Protein AF-A0A966ATW0-F1 (afdb_monomer_lite)

Sequence (135 aa):
MYRVRRWSVRHARLFERLYEIFEGTLVRLDPLLSGIGYARLEKPAAMVERVVKGFFFDCHMCGQCVLGSTGMSCPMNCPKAMRNGPCGGVRPDGNCEVLPDMRCVWVEAWEGSRRMHAGTPFNARDPLYKAVESG

Structure (mmCIF, N/CA/C/O backbone):
data_AF-A0A966ATW0-F1
#
_entry.id   AF-A0A966ATW0-F1
#
loop_
_atom_site.group_PDB
_atom_site.id
_atom_site.type_symbol
_atom_site.label_atom_id
_atom_site.label_alt_id
_atom_site.label_comp_id
_atom_site.label_asym_id
_atom_site.label_entity_id
_atom_site.label_seq_id
_atom_site.pdbx_PDB_ins_code
_atom_site.Cartn_x
_atom_site.Cartn_y
_atom_site.Cartn_z
_atom_site.occupancy
_atom_site.B_iso_or_equiv
_atom_site.auth_seq_id
_atom_site.auth_comp_id
_atom_site.auth_asym_id
_atom_site.auth_atom_id
_atom_site.pdbx_PDB_model_num
ATOM 1 N N . MET A 1 1 ? -1.142 -15.236 -4.353 1.00 77.75 1 MET A N 1
ATOM 2 C CA . MET A 1 1 ? -1.331 -13.923 -3.688 1.00 77.75 1 MET A CA 1
ATOM 3 C C . MET A 1 1 ? -0.965 -12.739 -4.589 1.00 77.75 1 MET A C 1
ATOM 5 O O . MET A 1 1 ? -1.727 -11.783 -4.633 1.00 77.75 1 MET A O 1
ATOM 9 N N . TYR A 1 2 ? 0.086 -12.831 -5.418 1.00 86.88 2 TYR A N 1
ATOM 10 C CA . TYR A 1 2 ? 0.524 -11.761 -6.337 1.00 86.88 2 TYR A CA 1
ATOM 11 C C . TYR A 1 2 ? -0.585 -11.060 -7.160 1.00 86.88 2 TYR A C 1
ATOM 13 O O . TYR A 1 2 ? -0.636 -9.832 -7.224 1.00 86.88 2 TYR A O 1
ATOM 21 N N . ARG A 1 3 ? -1.527 -11.815 -7.748 1.00 92.00 3 ARG A N 1
ATOM 22 C CA . ARG A 1 3 ? -2.651 -11.242 -8.519 1.00 92.00 3 ARG A CA 1
ATOM 23 C C . ARG A 1 3 ? -3.577 -10.355 -7.678 1.00 92.00 3 ARG A C 1
ATOM 25 O O . ARG A 1 3 ? -4.066 -9.352 -8.193 1.00 92.00 3 ARG A O 1
ATOM 32 N N . VAL A 1 4 ? -3.806 -10.723 -6.416 1.00 93.44 4 VAL A N 1
ATOM 33 C CA . VAL A 1 4 ? -4.675 -9.978 -5.493 1.00 93.44 4 VAL A CA 1
ATOM 34 C C . VAL A 1 4 ? -3.992 -8.678 -5.088 1.00 93.44 4 VAL A C 1
ATOM 36 O O . VAL A 1 4 ? -4.583 -7.622 -5.265 1.00 93.44 4 VAL A O 1
ATOM 39 N N . ARG A 1 5 ? -2.708 -8.723 -4.710 1.00 93.38 5 ARG A N 1
ATOM 40 C CA . ARG A 1 5 ? -1.902 -7.516 -4.458 1.00 93.38 5 ARG A CA 1
ATOM 41 C C . ARG A 1 5 ? -1.951 -6.532 -5.634 1.00 93.38 5 ARG A C 1
ATOM 43 O O . ARG A 1 5 ? -2.254 -5.357 -5.451 1.00 93.38 5 ARG A O 1
ATOM 50 N N . ARG A 1 6 ? -1.734 -7.021 -6.860 1.00 93.44 6 ARG A N 1
ATOM 51 C CA . ARG A 1 6 ? -1.839 -6.210 -8.089 1.00 93.44 6 ARG A CA 1
ATOM 52 C C . ARG A 1 6 ? -3.236 -5.638 -8.316 1.00 93.44 6 ARG A C 1
ATOM 54 O O . ARG A 1 6 ? -3.389 -4.584 -8.932 1.00 93.44 6 ARG A O 1
ATOM 61 N N . TRP A 1 7 ? -4.280 -6.359 -7.921 1.00 95.50 7 TRP A N 1
ATOM 62 C CA . TRP A 1 7 ? -5.646 -5.847 -7.974 1.00 95.50 7 TRP A CA 1
ATOM 63 C C . TRP A 1 7 ? -5.837 -4.723 -6.953 1.00 95.50 7 TRP A C 1
ATOM 65 O O . TRP A 1 7 ? -6.357 -3.675 -7.327 1.00 95.50 7 TRP A O 1
ATOM 75 N N . SER A 1 8 ? -5.318 -4.888 -5.736 1.00 95.12 8 SER A N 1
ATOM 76 C CA . SER A 1 8 ? -5.392 -3.894 -4.666 1.00 95.12 8 SER A CA 1
ATOM 77 C C . SER A 1 8 ? -4.745 -2.563 -5.043 1.00 95.12 8 SER A C 1
ATOM 79 O O . SER A 1 8 ? -5.375 -1.520 -4.903 1.00 95.12 8 SER A O 1
ATOM 81 N N . VAL A 1 9 ? -3.545 -2.595 -5.632 1.00 94.31 9 VAL A N 1
ATOM 82 C CA . VAL A 1 9 ? -2.847 -1.395 -6.136 1.00 94.31 9 VAL A CA 1
ATOM 83 C C . VAL A 1 9 ? -3.645 -0.700 -7.246 1.00 94.31 9 VAL A C 1
ATOM 85 O O . VAL A 1 9 ? -3.822 0.518 -7.241 1.00 94.31 9 VAL A O 1
ATOM 88 N N . ARG A 1 10 ? -4.204 -1.463 -8.195 1.00 94.62 10 ARG A N 1
ATOM 89 C CA . ARG A 1 10 ? -5.033 -0.896 -9.277 1.00 94.62 10 ARG A CA 1
ATOM 90 C C . ARG A 1 10 ? -6.315 -0.236 -8.764 1.00 94.62 10 ARG A C 1
ATOM 92 O O . ARG A 1 10 ? -6.802 0.691 -9.407 1.00 94.62 10 ARG A O 1
ATOM 99 N N . HIS A 1 11 ? -6.814 -0.684 -7.613 1.00 95.25 11 HIS A N 1
ATOM 100 C CA . HIS A 1 11 ? -7.998 -0.160 -6.936 1.00 95.25 11 HIS A CA 1
ATOM 101 C C . HIS A 1 11 ? -7.637 0.670 -5.693 1.00 95.25 11 HIS A C 1
ATOM 103 O O . HIS A 1 11 ? -8.468 0.807 -4.800 1.00 95.25 11 HIS A O 1
ATOM 109 N N . ALA A 1 12 ? -6.434 1.258 -5.627 1.00 92.62 12 ALA A N 1
ATOM 110 C CA . ALA A 1 12 ? -5.968 1.995 -4.448 1.00 92.62 12 ALA A CA 1
ATOM 111 C C . ALA A 1 12 ? -6.961 3.070 -3.967 1.00 92.62 12 ALA A C 1
ATOM 113 O O . ALA A 1 12 ? -7.199 3.190 -2.771 1.00 92.62 12 ALA A O 1
ATOM 114 N N . ARG A 1 13 ? -7.638 3.760 -4.893 1.00 91.00 13 ARG A N 1
ATOM 115 C CA . ARG A 1 13 ? -8.685 4.750 -4.586 1.00 91.00 13 ARG A CA 1
ATOM 116 C C . ARG A 1 13 ? -9.913 4.172 -3.877 1.00 91.00 13 ARG A C 1
ATOM 118 O O . ARG A 1 13 ? -10.546 4.853 -3.080 1.00 91.00 13 ARG A O 1
ATOM 125 N N . LEU A 1 14 ? -10.295 2.936 -4.201 1.00 93.44 14 LEU A N 1
ATOM 126 C CA . LEU A 1 14 ? -11.387 2.251 -3.508 1.00 93.44 14 LEU A CA 1
ATOM 127 C C . LEU A 1 14 ? -10.973 1.968 -2.065 1.00 93.44 14 LEU A C 1
ATOM 129 O O . LEU A 1 14 ? -11.722 2.273 -1.146 1.00 93.44 14 LEU A O 1
ATOM 133 N N . PHE A 1 15 ? -9.773 1.420 -1.879 1.00 93.06 15 PHE A N 1
ATOM 134 C CA . PHE A 1 15 ? -9.247 1.104 -0.554 1.00 93.06 15 PHE A CA 1
ATOM 135 C C . PHE A 1 15 ? -9.035 2.343 0.313 1.00 93.06 15 PHE A C 1
ATOM 137 O O . PHE A 1 15 ? -9.353 2.300 1.494 1.00 93.06 15 PHE A O 1
ATOM 144 N N . GLU A 1 16 ? -8.565 3.441 -0.275 1.00 90.38 16 GLU A N 1
ATOM 145 C CA . GLU A 1 16 ? -8.473 4.744 0.384 1.00 90.38 16 GLU A CA 1
ATOM 146 C C . GLU A 1 16 ? -9.835 5.191 0.918 1.00 90.38 16 GLU A C 1
ATOM 148 O O . GLU A 1 16 ? -9.989 5.384 2.117 1.00 90.38 16 GLU A O 1
ATOM 153 N N . ARG A 1 17 ? -10.858 5.243 0.056 1.00 91.38 17 ARG A N 1
ATOM 154 C CA . ARG A 1 17 ? -12.213 5.642 0.462 1.00 91.38 17 ARG A CA 1
ATOM 155 C C . ARG A 1 17 ? -12.797 4.728 1.531 1.00 91.38 17 ARG A C 1
ATOM 157 O O . ARG A 1 17 ? -13.438 5.200 2.461 1.00 91.38 17 ARG A O 1
ATOM 164 N N . LEU A 1 18 ? -12.610 3.414 1.395 1.00 92.81 18 LEU A N 1
ATOM 165 C CA . LEU A 1 18 ? -13.078 2.454 2.394 1.00 92.81 18 LEU A CA 1
ATOM 166 C C . LEU A 1 18 ? -12.394 2.682 3.745 1.00 92.81 18 LEU A C 1
ATOM 168 O O . LEU A 1 18 ? -13.060 2.607 4.774 1.00 92.81 18 LEU A O 1
ATOM 172 N N . TYR A 1 19 ? -11.094 2.982 3.737 1.00 89.44 19 TYR A N 1
ATOM 173 C CA . TYR A 1 19 ? -10.340 3.304 4.941 1.00 89.44 19 TYR A CA 1
ATOM 174 C C . TYR A 1 19 ? -10.819 4.616 5.577 1.00 89.44 19 TYR A C 1
ATOM 176 O O . TYR A 1 19 ? -11.106 4.623 6.768 1.00 89.44 19 TYR A O 1
ATOM 184 N N . GLU A 1 20 ? -10.999 5.684 4.795 1.00 88.06 20 GLU A N 1
ATOM 185 C CA . GLU A 1 20 ? -11.510 6.978 5.279 1.00 88.06 20 GLU A CA 1
ATOM 186 C C . GLU A 1 20 ? -12.914 6.852 5.893 1.00 88.06 20 GLU A C 1
ATOM 188 O O . GLU A 1 20 ? -13.183 7.385 6.970 1.00 88.06 20 GLU A O 1
ATOM 193 N N . ILE A 1 21 ? -13.814 6.105 5.239 1.00 91.50 21 ILE A N 1
ATOM 194 C CA . ILE A 1 21 ? -15.161 5.826 5.763 1.00 91.50 21 ILE A CA 1
ATOM 195 C C . ILE A 1 21 ? -15.071 5.039 7.072 1.00 91.50 21 ILE A 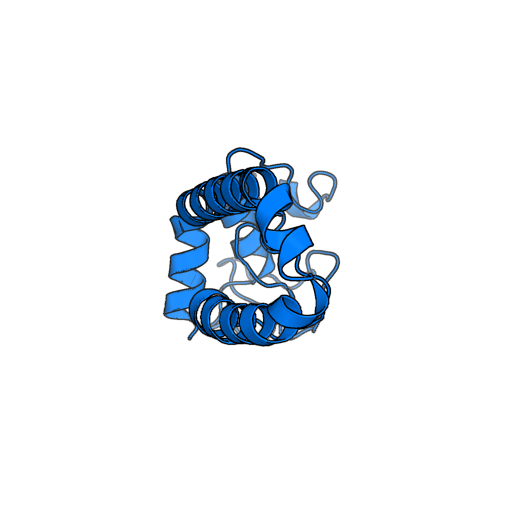C 1
ATOM 197 O O . ILE A 1 21 ? -15.785 5.345 8.030 1.00 91.50 21 ILE A O 1
ATOM 201 N N . PHE A 1 22 ? -14.212 4.021 7.121 1.00 90.31 22 PHE A N 1
ATOM 202 C CA . PHE A 1 22 ? -14.024 3.192 8.306 1.00 90.31 22 PHE A CA 1
ATOM 203 C C . PHE A 1 22 ? -13.465 3.999 9.482 1.00 90.31 22 PHE A C 1
ATOM 205 O O . PHE A 1 22 ? -14.037 3.952 10.568 1.00 90.31 22 PHE A O 1
ATOM 212 N N . GLU A 1 23 ? -12.411 4.783 9.264 1.00 86.62 23 GLU A N 1
ATOM 213 C CA . GLU A 1 23 ? -11.815 5.665 10.269 1.00 86.62 23 GLU A CA 1
ATOM 214 C C . GLU A 1 23 ? -12.829 6.695 10.778 1.00 86.62 23 GLU A C 1
ATOM 216 O O . GLU A 1 23 ? -13.035 6.808 11.986 1.00 86.62 23 GLU A O 1
ATOM 221 N N . GLY A 1 24 ? -13.551 7.371 9.878 1.00 86.56 24 GLY A N 1
ATOM 222 C CA . GLY A 1 24 ? -14.604 8.313 10.263 1.00 86.56 24 GLY A CA 1
ATOM 223 C C . GLY A 1 24 ? -15.728 7.654 11.071 1.00 86.56 24 GLY A C 1
ATOM 224 O O . GLY A 1 24 ? -16.242 8.237 12.027 1.00 86.56 24 GLY A O 1
ATOM 225 N N . THR A 1 25 ? -16.078 6.410 10.736 1.00 90.12 25 THR A N 1
ATOM 226 C CA . THR A 1 25 ? -17.059 5.622 11.495 1.00 90.12 25 THR A CA 1
ATOM 227 C C . THR A 1 25 ? -16.530 5.263 12.883 1.00 90.12 25 THR A C 1
ATOM 229 O O . THR A 1 25 ? -17.254 5.427 13.862 1.00 90.12 25 THR A O 1
ATOM 232 N N . LEU A 1 26 ? -15.273 4.819 12.994 1.00 87.06 26 LEU A N 1
ATOM 233 C CA . LEU A 1 26 ? -14.644 4.496 14.275 1.00 87.06 26 LEU A CA 1
ATOM 234 C C . LEU A 1 26 ? -14.557 5.715 15.193 1.00 87.06 26 LEU A C 1
ATOM 236 O O . LEU A 1 26 ? -14.963 5.619 16.346 1.00 87.06 26 LEU A O 1
ATOM 240 N N . VAL A 1 27 ? -14.106 6.863 14.680 1.00 87.31 27 VAL A N 1
ATOM 241 C CA . VAL A 1 27 ? -14.035 8.119 15.446 1.00 87.31 27 VAL A CA 1
ATOM 242 C C . VAL A 1 27 ? -15.422 8.548 15.926 1.00 87.31 27 VAL A C 1
ATOM 244 O O . VAL A 1 27 ? -15.578 9.020 17.047 1.00 87.31 27 VAL A O 1
ATOM 247 N N . ARG A 1 28 ? -16.468 8.339 15.119 1.00 91.25 28 ARG A N 1
ATOM 248 C CA . ARG A 1 28 ? -17.849 8.637 15.526 1.00 91.25 28 ARG A CA 1
ATOM 249 C C . ARG A 1 28 ? -18.386 7.668 16.586 1.00 91.25 28 ARG A C 1
ATOM 251 O O . ARG A 1 28 ? -19.227 8.061 17.391 1.00 91.25 28 ARG A O 1
ATOM 258 N N . LEU A 1 29 ? -17.928 6.417 16.580 1.00 88.69 29 LEU A N 1
ATOM 259 C CA . LEU A 1 29 ? -18.289 5.387 17.560 1.00 88.69 29 LEU A CA 1
ATOM 260 C C . LEU A 1 29 ? -17.380 5.379 18.802 1.00 88.69 29 LEU A C 1
ATOM 262 O O . LEU A 1 29 ? -17.682 4.658 19.751 1.00 88.69 29 LEU A O 1
ATOM 266 N N . ASP A 1 30 ? -16.328 6.199 18.836 1.00 86.06 30 ASP A N 1
ATOM 267 C CA . ASP A 1 30 ? -15.391 6.368 19.956 1.00 86.06 30 ASP A CA 1
ATOM 268 C C . ASP A 1 30 ? -16.049 6.426 21.355 1.00 86.06 30 ASP A C 1
ATOM 270 O O . ASP A 1 30 ? -15.627 5.659 22.228 1.00 86.06 30 ASP A O 1
ATOM 274 N N . PRO A 1 31 ? -17.130 7.200 21.608 1.00 85.75 31 PRO A N 1
ATOM 275 C CA . PRO A 1 31 ? -17.757 7.234 22.935 1.00 85.75 31 PRO A CA 1
ATOM 276 C C . PRO A 1 31 ? -18.380 5.892 23.356 1.00 85.75 31 PRO A C 1
ATOM 278 O O . PRO A 1 31 ? -18.487 5.601 24.544 1.00 85.75 31 PRO A O 1
ATOM 281 N N . LEU A 1 32 ? -18.775 5.048 22.400 1.00 86.12 32 LEU A N 1
ATOM 282 C CA . LEU A 1 32 ? -19.288 3.704 22.676 1.00 86.12 32 LEU A CA 1
ATOM 283 C C . LEU A 1 32 ? -18.147 2.689 22.818 1.00 86.12 32 LEU A C 1
ATOM 285 O O . LEU A 1 32 ? -18.183 1.828 23.699 1.00 86.12 32 LEU A O 1
ATOM 289 N N . LEU A 1 33 ? -17.118 2.797 21.973 1.00 83.00 33 LEU A N 1
ATOM 290 C CA . LEU A 1 33 ? -15.957 1.902 21.985 1.00 83.00 33 LEU A CA 1
ATOM 291 C C . LEU A 1 33 ? -15.113 2.083 23.254 1.00 83.00 33 LEU A C 1
ATOM 293 O O . LEU A 1 33 ? -14.689 1.094 23.856 1.00 83.00 33 LEU A O 1
ATOM 297 N N . SER A 1 34 ? -14.941 3.324 23.713 1.00 80.38 34 SER A N 1
ATOM 298 C CA . SER A 1 34 ? -14.271 3.638 24.979 1.00 80.38 34 SER A CA 1
ATOM 299 C C . SER A 1 34 ? -15.003 3.041 26.188 1.00 80.38 34 SER A C 1
ATOM 301 O O . SER A 1 34 ? -14.347 2.532 27.096 1.00 80.38 34 SER A O 1
ATOM 303 N N . GLY A 1 35 ? -16.342 2.985 26.163 1.00 81.31 35 GLY A N 1
ATOM 304 C CA . GLY A 1 35 ? -17.154 2.323 27.193 1.00 81.31 35 GLY A CA 1
ATOM 305 C C . GLY A 1 35 ? -16.988 0.796 27.248 1.00 81.31 35 GLY A C 1
ATOM 306 O O . GLY A 1 35 ? -17.064 0.198 28.321 1.00 81.31 35 GLY A O 1
ATOM 307 N N . ILE A 1 36 ? -16.708 0.149 26.111 1.00 80.75 36 ILE A N 1
ATOM 308 C CA . ILE A 1 36 ? -16.414 -1.297 26.023 1.00 80.75 36 ILE A CA 1
ATOM 309 C C . ILE A 1 36 ? -14.955 -1.595 26.426 1.00 80.75 36 ILE A C 1
ATOM 311 O O . ILE A 1 36 ? -14.653 -2.692 26.919 1.00 80.75 36 ILE A O 1
ATOM 315 N N . GLY A 1 37 ? -14.070 -0.604 26.274 1.00 82.25 37 GLY A N 1
ATOM 316 C CA . GLY A 1 37 ? -12.650 -0.638 26.609 1.00 82.25 37 GLY A CA 1
ATOM 317 C C . GLY A 1 37 ? -11.781 -1.103 25.438 1.00 82.25 37 GLY A C 1
ATOM 318 O O . GLY A 1 37 ? -11.867 -2.255 25.007 1.00 82.25 37 GLY A O 1
ATOM 319 N N . TYR A 1 38 ? -10.879 -0.231 24.973 1.00 78.06 38 TYR A N 1
ATOM 320 C CA . TYR A 1 38 ? -9.994 -0.483 23.825 1.00 78.06 38 TYR A CA 1
ATOM 321 C C . TYR A 1 38 ? -9.183 -1.781 23.940 1.00 78.06 38 TYR A C 1
ATOM 323 O O . TYR A 1 38 ? -9.113 -2.544 22.978 1.00 78.06 38 TYR A O 1
ATOM 331 N N . ALA A 1 39 ? -8.700 -2.115 25.139 1.00 79.75 39 ALA A N 1
ATOM 332 C CA . ALA A 1 39 ? -7.938 -3.340 25.399 1.00 79.75 39 ALA A CA 1
ATOM 333 C C . ALA A 1 39 ? -8.690 -4.641 25.040 1.00 79.75 39 ALA A C 1
ATOM 335 O O . ALA A 1 39 ? -8.071 -5.654 24.711 1.00 79.75 39 ALA A O 1
ATOM 336 N N . ARG A 1 40 ? -10.033 -4.647 25.082 1.00 84.12 40 ARG A N 1
ATOM 337 C CA . ARG A 1 40 ? -10.830 -5.819 24.674 1.00 84.12 40 ARG A CA 1
ATOM 338 C C . ARG A 1 40 ? -10.972 -5.930 23.157 1.00 84.12 40 ARG A C 1
ATOM 340 O O . ARG A 1 40 ? -11.139 -7.036 22.646 1.00 84.12 40 ARG A O 1
ATOM 347 N N . LEU A 1 41 ? -10.895 -4.807 22.446 1.00 84.75 41 LEU A N 1
ATOM 348 C CA . LEU A 1 41 ? -11.073 -4.730 20.996 1.00 84.75 41 LEU A CA 1
ATOM 349 C C . LEU A 1 41 ? -9.766 -4.936 20.219 1.00 84.75 41 LEU A C 1
ATOM 351 O O . LEU A 1 41 ? -9.813 -5.344 19.062 1.00 84.75 41 LEU A O 1
ATOM 355 N N . GLU A 1 42 ? -8.606 -4.749 20.852 1.00 86.25 42 GLU A N 1
ATOM 356 C CA . GLU A 1 42 ? -7.292 -4.923 20.216 1.00 86.25 42 GLU A CA 1
ATOM 357 C C . GLU A 1 42 ? -7.095 -6.313 19.597 1.00 86.25 42 GLU A C 1
ATOM 359 O O . GLU A 1 42 ? -6.721 -6.431 18.432 1.00 86.25 42 GLU A O 1
ATOM 364 N N . LYS A 1 43 ? -7.373 -7.388 20.347 1.00 88.25 43 LYS A N 1
ATOM 365 C CA . LYS A 1 43 ? -7.187 -8.772 19.872 1.00 88.25 43 LYS A CA 1
ATOM 366 C C . LYS A 1 43 ? -8.065 -9.125 18.662 1.00 88.25 43 LYS A C 1
ATOM 368 O O . LYS A 1 43 ? -7.516 -9.636 17.680 1.00 88.25 43 LYS A O 1
ATOM 373 N N . PRO A 1 44 ? -9.393 -8.890 18.681 1.00 90.06 44 PRO A N 1
ATOM 374 C CA . PRO A 1 44 ? -10.223 -9.160 17.512 1.00 90.06 44 PRO A CA 1
ATOM 375 C C . PRO A 1 44 ? -9.876 -8.238 16.338 1.00 90.06 44 PRO A C 1
ATOM 377 O O . PRO A 1 44 ? -9.793 -8.724 15.211 1.00 90.06 44 PRO A O 1
ATOM 380 N N . ALA A 1 45 ? -9.584 -6.955 16.579 1.00 88.44 45 ALA A N 1
ATOM 381 C CA . ALA A 1 45 ? -9.157 -6.036 15.525 1.00 88.44 45 ALA A CA 1
ATOM 382 C C . ALA A 1 45 ? -7.849 -6.495 14.862 1.00 88.44 45 A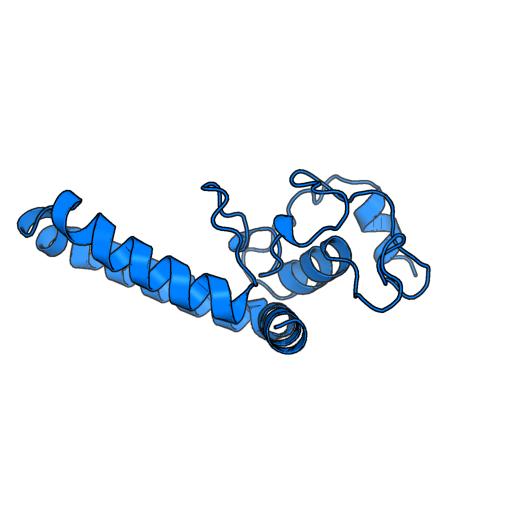LA A C 1
ATOM 384 O O . ALA A 1 45 ? -7.763 -6.533 13.637 1.00 88.44 45 ALA A O 1
ATOM 385 N N . ALA A 1 46 ? -6.862 -6.938 15.645 1.00 89.50 46 ALA A N 1
ATOM 386 C CA . ALA A 1 46 ? -5.605 -7.473 15.129 1.00 89.50 46 ALA A CA 1
ATOM 387 C C . ALA A 1 46 ? -5.799 -8.758 14.304 1.00 89.50 46 ALA A C 1
ATOM 389 O O . ALA A 1 46 ? -5.085 -8.982 13.325 1.00 89.50 46 ALA A O 1
ATOM 390 N N . MET A 1 47 ? -6.763 -9.609 14.674 1.00 92.75 47 MET A N 1
ATOM 391 C CA . MET A 1 47 ? -7.122 -10.790 13.881 1.00 92.75 47 MET A CA 1
ATOM 392 C C . MET A 1 47 ? -7.712 -10.380 12.530 1.00 92.75 47 MET A C 1
ATOM 394 O O . MET A 1 47 ? -7.227 -10.841 11.494 1.00 92.75 47 MET A O 1
ATOM 398 N N . VAL A 1 48 ? -8.698 -9.478 12.537 1.00 92.94 48 VAL A N 1
ATOM 399 C CA . VAL A 1 48 ? -9.318 -8.955 11.311 1.00 92.94 48 VAL A CA 1
ATOM 400 C C . VAL A 1 48 ? -8.262 -8.296 10.429 1.00 92.94 48 VAL A C 1
ATOM 402 O O . VAL A 1 48 ? -8.191 -8.593 9.238 1.00 92.94 48 VAL A O 1
ATOM 405 N N . GLU A 1 49 ? -7.388 -7.475 11.013 1.00 91.75 49 GLU A N 1
ATOM 406 C CA . GLU A 1 49 ? -6.279 -6.850 10.304 1.00 91.75 49 GLU A CA 1
ATOM 407 C C . GLU A 1 49 ? -5.391 -7.892 9.617 1.00 91.75 49 GLU A C 1
ATOM 409 O O . GLU A 1 49 ? -5.120 -7.767 8.423 1.00 91.75 49 GLU A O 1
ATOM 414 N N . ARG A 1 50 ? -4.960 -8.929 10.341 1.00 92.50 50 ARG A N 1
ATOM 415 C CA . ARG A 1 50 ? -4.091 -9.977 9.795 1.00 92.50 50 ARG A CA 1
ATOM 416 C C . ARG A 1 50 ? -4.738 -10.688 8.609 1.00 92.50 50 ARG A C 1
ATOM 418 O O . ARG A 1 50 ? -4.072 -10.906 7.600 1.00 92.50 50 ARG A O 1
ATOM 425 N N . VAL A 1 51 ? -6.020 -11.035 8.717 1.00 94.44 51 VAL A N 1
ATOM 426 C CA . VAL A 1 51 ? -6.751 -11.738 7.653 1.00 94.44 51 VAL A CA 1
ATOM 427 C C . VAL A 1 51 ? -6.934 -10.834 6.436 1.00 94.44 51 VAL A C 1
ATOM 429 O O . VAL A 1 51 ? -6.554 -11.205 5.325 1.00 94.44 51 VAL A O 1
ATOM 432 N N . VAL A 1 52 ? -7.467 -9.628 6.643 1.00 93.88 52 VAL A N 1
ATOM 433 C CA . VAL A 1 52 ? -7.785 -8.694 5.558 1.00 93.88 52 VAL A CA 1
ATOM 434 C C . VAL A 1 52 ? -6.506 -8.201 4.882 1.00 93.88 52 VAL A C 1
ATOM 436 O O . VAL A 1 52 ? -6.365 -8.327 3.664 1.00 93.88 52 VAL A O 1
ATOM 439 N N . LYS A 1 53 ? -5.536 -7.681 5.646 1.00 92.25 53 LYS A N 1
ATOM 440 C CA . LYS A 1 53 ? -4.295 -7.146 5.068 1.00 92.25 53 LYS A CA 1
ATOM 441 C C . LYS A 1 53 ? -3.409 -8.246 4.486 1.00 92.25 53 LYS A C 1
ATOM 443 O O . LYS A 1 53 ? -2.764 -8.012 3.464 1.00 92.25 53 LYS A O 1
ATOM 448 N N . GLY A 1 54 ? -3.386 -9.432 5.096 1.00 93.06 54 GLY A N 1
ATOM 449 C CA . GLY A 1 54 ? -2.674 -10.594 4.562 1.00 93.06 54 GLY A CA 1
ATOM 450 C C . GLY A 1 54 ? -3.209 -11.000 3.190 1.00 93.06 54 GLY A C 1
ATOM 451 O O . GLY A 1 54 ? -2.442 -11.138 2.242 1.00 93.06 54 GLY A O 1
ATOM 452 N N . PHE A 1 55 ? -4.532 -11.096 3.046 1.00 94.31 55 PHE A N 1
ATOM 453 C CA . PHE A 1 55 ? -5.151 -11.491 1.783 1.00 94.31 55 PHE A CA 1
ATOM 454 C C . PHE A 1 55 ? -4.974 -10.448 0.668 1.00 94.31 55 PHE A C 1
ATOM 456 O O . PHE A 1 55 ? -4.605 -10.802 -0.454 1.00 94.31 55 PHE A O 1
ATOM 463 N N . PHE A 1 56 ? -5.224 -9.166 0.960 1.00 94.19 56 PHE A N 1
ATOM 464 C CA . PHE A 1 56 ? -5.247 -8.125 -0.073 1.00 94.19 56 PHE A CA 1
ATOM 465 C C . PHE A 1 56 ? -3.876 -7.561 -0.441 1.00 94.19 56 PHE A C 1
ATOM 467 O O . PHE A 1 56 ? -3.663 -7.226 -1.608 1.00 94.19 56 PHE A O 1
ATOM 474 N N . PHE A 1 57 ? -2.958 -7.433 0.518 1.00 93.38 57 PHE A N 1
ATOM 475 C CA . PHE A 1 57 ? -1.695 -6.708 0.322 1.00 93.38 57 PHE A CA 1
ATOM 476 C C . PHE A 1 57 ? -0.455 -7.575 0.526 1.00 93.38 57 PHE A C 1
ATOM 478 O O . PHE A 1 57 ? 0.658 -7.064 0.380 1.00 93.38 57 PHE A O 1
ATOM 485 N N . ASP A 1 58 ? -0.638 -8.861 0.845 1.00 93.25 58 ASP A N 1
ATOM 486 C CA . ASP A 1 58 ? 0.453 -9.763 1.221 1.00 93.25 58 ASP A CA 1
ATOM 487 C C . ASP A 1 58 ? 1.245 -9.165 2.403 1.00 93.25 58 ASP A C 1
ATOM 489 O O . ASP A 1 58 ? 2.449 -8.923 2.345 1.00 93.25 58 ASP A O 1
ATOM 493 N N . CYS A 1 59 ? 0.506 -8.747 3.440 1.00 92.25 59 CYS A N 1
ATOM 494 C CA . CYS A 1 59 ? 1.056 -8.020 4.581 1.00 92.25 59 CYS A CA 1
ATOM 495 C C . CYS A 1 59 ? 1.844 -8.945 5.518 1.00 92.25 59 CYS A C 1
ATOM 497 O O . CYS A 1 59 ? 1.313 -9.931 6.022 1.00 92.25 59 CYS A O 1
ATOM 499 N N . HIS A 1 60 ? 3.071 -8.540 5.851 1.00 89.88 60 HIS A N 1
ATOM 500 C CA . HIS A 1 60 ? 3.975 -9.259 6.763 1.00 89.88 60 HIS A CA 1
ATOM 501 C C . HIS A 1 60 ? 3.862 -8.814 8.229 1.00 89.88 60 HIS A C 1
ATOM 503 O O . HIS A 1 60 ? 4.707 -9.159 9.047 1.00 89.88 60 HIS A O 1
ATOM 509 N N . MET A 1 61 ? 2.847 -8.011 8.571 1.00 90.94 61 MET A N 1
ATOM 510 C CA . MET A 1 61 ? 2.589 -7.531 9.939 1.00 90.94 61 MET A CA 1
ATOM 511 C C . MET A 1 61 ? 3.814 -6.885 10.617 1.00 90.94 61 MET A C 1
ATOM 513 O O . MET A 1 61 ? 4.064 -7.094 11.799 1.00 90.94 61 MET A O 1
ATOM 517 N N . CYS A 1 62 ? 4.565 -6.049 9.890 1.00 90.19 62 CYS A N 1
ATOM 518 C CA . CYS A 1 62 ? 5.796 -5.410 10.383 1.00 90.19 62 CYS A CA 1
ATOM 519 C C . CYS A 1 62 ? 5.587 -4.334 11.474 1.00 90.19 62 CYS A C 1
ATOM 521 O O . CYS A 1 62 ? 6.536 -3.652 11.851 1.00 90.19 62 CYS A O 1
ATOM 523 N N . GLY A 1 63 ? 4.350 -4.135 11.946 1.00 87.38 63 GLY A N 1
ATOM 524 C CA . GLY A 1 63 ? 3.999 -3.211 13.034 1.00 87.38 63 GLY A CA 1
ATOM 525 C C . GLY A 1 63 ? 3.954 -1.728 12.656 1.00 87.38 63 GLY A C 1
ATOM 526 O O . GLY A 1 63 ? 3.530 -0.906 13.458 1.00 87.38 63 GLY A O 1
ATOM 527 N N . GLN A 1 64 ? 4.354 -1.362 11.439 1.00 85.44 64 GLN A N 1
ATOM 528 C CA . GLN A 1 64 ? 4.349 0.026 10.983 1.00 85.44 64 GLN A CA 1
ATOM 529 C C . GLN A 1 64 ? 3.860 0.098 9.532 1.00 85.44 64 GLN A C 1
ATOM 531 O O . GLN A 1 64 ? 4.630 0.092 8.566 1.00 85.44 64 GLN A O 1
ATOM 536 N N . CYS A 1 65 ? 2.537 0.107 9.396 1.00 88.12 65 CYS A N 1
ATOM 537 C CA . CYS A 1 65 ? 1.848 0.076 8.114 1.00 88.12 65 CYS A CA 1
ATOM 538 C C . CYS A 1 65 ? 2.012 1.402 7.355 1.00 88.12 65 CYS A C 1
ATOM 540 O O . CYS A 1 65 ? 1.745 2.467 7.899 1.00 88.12 65 CYS A O 1
ATOM 542 N N . VAL A 1 66 ? 2.398 1.322 6.077 1.00 88.88 66 VAL A N 1
ATOM 543 C CA . VAL A 1 66 ? 2.562 2.483 5.177 1.00 88.88 66 VAL A CA 1
ATOM 544 C C . VAL A 1 66 ? 1.719 2.372 3.899 1.00 88.88 66 VAL A C 1
ATOM 546 O O . VAL A 1 66 ? 1.926 3.120 2.956 1.00 88.88 66 VAL A O 1
ATOM 549 N N . LEU A 1 67 ? 0.736 1.462 3.863 1.00 89.69 67 LEU A N 1
ATOM 550 C CA . LEU A 1 67 ? -0.094 1.209 2.671 1.00 89.69 67 LEU A CA 1
ATOM 551 C C . LEU A 1 67 ? -0.798 2.463 2.133 1.00 89.69 67 LEU A C 1
ATOM 553 O O . LEU A 1 67 ? -0.959 2.586 0.920 1.00 89.69 67 LEU A O 1
ATOM 557 N N . GLY A 1 68 ? -1.185 3.388 3.018 1.00 86.94 68 GLY A N 1
ATOM 558 C CA . GLY A 1 68 ? -1.821 4.647 2.631 1.00 86.94 68 GLY A CA 1
ATOM 559 C C . GLY A 1 68 ? -0.892 5.600 1.870 1.00 86.94 68 GLY A C 1
ATOM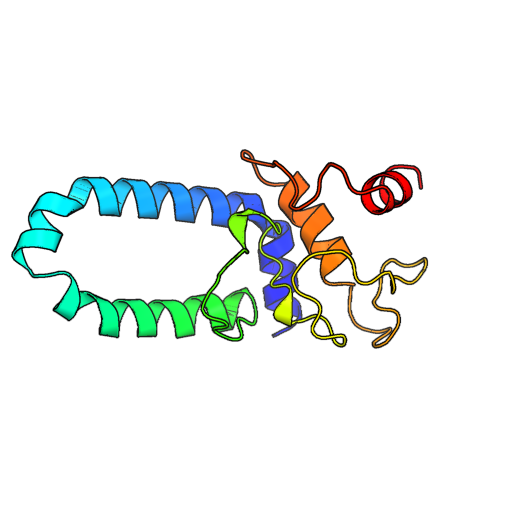 560 O O . GLY A 1 68 ? -1.352 6.342 1.016 1.00 86.94 68 GLY A O 1
ATOM 561 N N . SER A 1 69 ? 0.421 5.557 2.111 1.00 84.19 69 SER A N 1
ATOM 562 C CA . SER A 1 69 ? 1.391 6.400 1.393 1.00 84.19 69 SER A CA 1
ATOM 563 C C . SER A 1 69 ? 2.034 5.685 0.203 1.00 84.19 69 SER A C 1
ATOM 565 O O . SER A 1 69 ? 2.548 6.325 -0.714 1.00 84.19 69 SER A O 1
ATOM 567 N N . THR A 1 70 ? 1.981 4.352 0.193 1.00 89.69 70 THR A N 1
ATOM 568 C CA . THR A 1 70 ? 2.530 3.496 -0.862 1.00 89.69 70 THR A CA 1
ATOM 569 C C . THR A 1 70 ? 1.457 2.940 -1.792 1.00 89.69 70 THR A C 1
ATOM 571 O O . THR A 1 70 ? 1.666 1.898 -2.408 1.00 89.69 70 THR A O 1
ATOM 574 N N . GLY A 1 71 ? 0.288 3.577 -1.900 1.00 91.06 71 GLY A N 1
ATOM 575 C CA . GLY A 1 71 ? -0.680 3.208 -2.932 1.00 91.06 71 GLY A CA 1
ATOM 576 C C . GLY A 1 71 ? -1.190 1.772 -2.841 1.00 91.06 71 GLY A C 1
ATOM 577 O O . GLY A 1 71 ? -1.401 1.134 -3.871 1.00 91.06 71 GLY A O 1
ATOM 578 N N . MET A 1 72 ? -1.331 1.237 -1.626 1.00 93.69 72 MET A N 1
ATOM 579 C CA . MET A 1 72 ? -1.693 -0.160 -1.355 1.00 93.69 72 MET A CA 1
ATOM 580 C C . MET A 1 72 ? -0.631 -1.211 -1.735 1.00 93.69 72 MET A C 1
ATOM 582 O O . MET A 1 72 ? -0.923 -2.407 -1.773 1.00 93.69 72 MET A O 1
ATOM 586 N N . SER A 1 73 ? 0.615 -0.797 -1.973 1.00 93.56 73 SER A N 1
ATOM 587 C CA . SER A 1 73 ? 1.757 -1.697 -2.176 1.00 93.56 73 SER A CA 1
ATOM 588 C C . SER A 1 73 ? 2.558 -1.844 -0.879 1.00 93.56 73 SER A C 1
ATOM 590 O O . SER A 1 73 ? 3.104 -0.867 -0.372 1.00 93.56 73 SER A O 1
ATOM 592 N N . CYS A 1 74 ? 2.643 -3.046 -0.299 1.00 93.56 74 CYS A N 1
ATOM 593 C CA . CYS A 1 74 ? 3.427 -3.262 0.925 1.00 93.56 74 CYS A CA 1
ATOM 594 C C . CYS A 1 74 ? 4.941 -3.341 0.611 1.00 93.56 74 CYS A C 1
ATOM 596 O O . CYS A 1 74 ? 5.343 -4.267 -0.103 1.00 93.56 74 CYS A O 1
ATOM 598 N N . PRO A 1 75 ? 5.804 -2.462 1.176 1.00 91.75 75 PRO A N 1
ATOM 599 C CA . PRO A 1 75 ? 7.251 -2.465 0.908 1.00 91.75 75 PRO A CA 1
ATOM 600 C C . PRO A 1 75 ? 7.968 -3.751 1.322 1.00 91.75 75 PRO A C 1
ATOM 602 O O . PRO A 1 75 ? 8.982 -4.115 0.734 1.00 91.75 75 PRO A O 1
ATOM 605 N N . MET A 1 76 ? 7.413 -4.472 2.301 1.00 92.81 76 MET A N 1
ATOM 606 C CA . MET A 1 76 ? 7.973 -5.736 2.791 1.00 92.81 76 MET A CA 1
ATOM 607 C C . MET A 1 76 ? 7.977 -6.841 1.727 1.00 92.81 76 MET A C 1
ATOM 609 O O . MET A 1 76 ? 8.714 -7.807 1.863 1.00 92.81 76 MET A O 1
ATOM 613 N N . ASN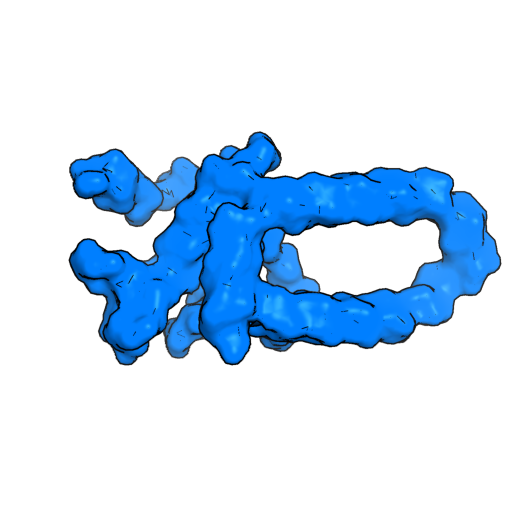 A 1 77 ? 7.218 -6.678 0.639 1.00 92.56 77 ASN A N 1
ATOM 614 C CA . ASN A 1 77 ? 7.265 -7.587 -0.504 1.00 92.56 77 ASN A CA 1
ATOM 615 C C . ASN A 1 77 ? 8.488 -7.366 -1.411 1.00 92.56 77 ASN A C 1
ATOM 617 O O . ASN A 1 77 ? 8.617 -8.029 -2.441 1.00 92.56 77 ASN A O 1
ATOM 621 N N . CYS A 1 78 ? 9.362 -6.404 -1.095 1.00 92.44 78 CYS A N 1
ATOM 622 C CA . CYS A 1 78 ? 10.601 -6.191 -1.831 1.00 92.44 78 CYS A CA 1
ATOM 623 C C . CYS A 1 78 ? 11.597 -7.304 -1.470 1.00 92.44 78 CYS A C 1
ATOM 625 O O . CYS A 1 78 ? 11.923 -7.439 -0.291 1.00 92.44 78 CYS A O 1
ATOM 627 N N . PRO A 1 79 ? 12.173 -8.036 -2.445 1.00 91.62 79 PRO A N 1
ATOM 628 C CA . PRO A 1 79 ? 13.166 -9.082 -2.167 1.00 91.62 79 PRO A CA 1
ATOM 629 C C . PRO A 1 79 ? 14.409 -8.575 -1.427 1.00 91.62 79 PRO A C 1
ATOM 631 O O . PRO A 1 79 ? 15.100 -9.342 -0.770 1.00 91.62 79 PRO A O 1
ATOM 634 N N . LYS A 1 80 ? 14.686 -7.268 -1.521 1.00 89.56 80 LYS A N 1
ATOM 635 C CA . LYS A 1 80 ? 15.792 -6.598 -0.825 1.00 89.56 80 LYS A CA 1
ATOM 636 C C . LYS A 1 80 ? 15.432 -6.151 0.604 1.00 89.56 80 LYS A C 1
ATOM 638 O O . LYS A 1 80 ? 16.230 -5.461 1.223 1.00 89.56 80 LYS A O 1
ATOM 643 N N . ALA A 1 81 ? 14.229 -6.464 1.101 1.00 85.19 81 ALA A N 1
ATOM 644 C CA . ALA A 1 81 ? 13.709 -6.072 2.420 1.00 85.19 81 ALA A CA 1
ATOM 645 C C . ALA A 1 81 ? 13.804 -4.558 2.733 1.00 85.19 81 ALA A C 1
ATOM 647 O O . ALA A 1 81 ? 13.840 -4.134 3.887 1.00 85.19 81 ALA A O 1
ATOM 648 N N . MET A 1 82 ? 13.835 -3.725 1.690 1.00 83.94 82 MET A N 1
ATOM 649 C CA . MET A 1 82 ? 13.947 -2.271 1.794 1.00 83.94 82 MET A CA 1
ATOM 650 C C . MET A 1 82 ? 12.575 -1.665 2.070 1.00 83.94 82 MET A C 1
ATOM 652 O O . MET A 1 82 ? 11.642 -1.875 1.296 1.00 83.94 82 MET A O 1
ATOM 656 N N . ARG A 1 83 ? 12.458 -0.879 3.144 1.00 81.62 83 ARG A N 1
ATOM 657 C CA . ARG A 1 83 ? 11.177 -0.304 3.580 1.00 81.62 83 ARG A CA 1
ATOM 658 C C . ARG A 1 83 ? 11.026 1.202 3.358 1.00 81.62 83 ARG A C 1
ATOM 660 O O . ARG A 1 83 ? 9.901 1.670 3.222 1.00 81.62 83 ARG A O 1
ATOM 667 N N . ASN A 1 84 ? 12.128 1.948 3.322 1.00 79.75 84 ASN A N 1
ATOM 668 C CA . ASN A 1 84 ? 12.105 3.415 3.399 1.00 79.75 84 ASN A CA 1
ATOM 669 C C . ASN A 1 84 ? 12.383 4.133 2.071 1.00 79.75 84 ASN A C 1
ATOM 671 O O . ASN A 1 84 ? 12.548 5.347 2.071 1.00 79.75 84 ASN A O 1
ATOM 675 N N . GLY A 1 85 ? 12.421 3.436 0.940 1.00 72.31 85 GLY A N 1
ATOM 676 C CA . GLY A 1 85 ? 12.593 4.106 -0.345 1.00 72.31 85 GLY A CA 1
ATOM 677 C C . GLY A 1 85 ? 12.968 3.156 -1.467 1.00 72.31 85 GLY A C 1
ATOM 678 O O . GLY A 1 85 ? 13.314 1.996 -1.201 1.00 72.31 85 GLY A O 1
ATOM 679 N N . PRO A 1 86 ? 12.875 3.633 -2.720 1.00 81.38 86 PRO A N 1
ATOM 680 C CA . PRO A 1 86 ? 13.101 2.800 -3.883 1.00 81.38 86 PRO A CA 1
ATOM 681 C C . PRO A 1 86 ? 14.451 2.104 -3.775 1.00 81.38 86 PRO A C 1
ATOM 683 O O . PRO A 1 86 ? 15.476 2.706 -3.472 1.00 81.38 86 PRO A O 1
ATOM 686 N N . CYS A 1 87 ? 14.459 0.799 -4.025 1.00 86.81 87 CYS A N 1
ATOM 687 C CA . CYS A 1 87 ? 15.652 -0.011 -3.811 1.00 86.81 87 CYS A CA 1
ATOM 688 C C . CYS A 1 87 ? 16.713 0.106 -4.918 1.00 86.81 87 CYS A C 1
ATOM 690 O O . CYS A 1 87 ? 17.633 -0.710 -4.960 1.00 86.81 87 CYS A O 1
ATOM 692 N N . GLY A 1 88 ? 16.531 1.042 -5.856 1.00 83.56 88 GLY A N 1
ATOM 693 C CA . GLY A 1 88 ? 17.359 1.231 -7.053 1.00 83.56 88 GLY A CA 1
ATOM 694 C C . GLY A 1 88 ? 17.290 0.096 -8.085 1.00 83.56 88 GLY A C 1
ATOM 695 O O . GLY A 1 88 ? 17.791 0.250 -9.189 1.00 83.56 88 GLY A O 1
ATOM 696 N N . GLY A 1 89 ? 16.657 -1.033 -7.752 1.00 87.38 89 GLY A N 1
ATOM 697 C CA . GLY A 1 89 ? 16.642 -2.248 -8.568 1.00 87.38 89 GLY A CA 1
ATOM 698 C C . GLY A 1 89 ? 15.361 -2.423 -9.373 1.00 87.38 89 GLY A C 1
ATOM 699 O O . GLY A 1 89 ? 14.531 -3.275 -9.032 1.00 87.38 89 GLY A O 1
ATOM 700 N N . VAL A 1 90 ? 15.200 -1.623 -10.427 1.00 91.00 90 VAL A N 1
ATOM 701 C CA . VAL A 1 90 ? 14.061 -1.689 -11.353 1.00 91.00 90 VAL A CA 1
ATOM 702 C C . VAL A 1 90 ? 14.573 -1.953 -12.766 1.00 91.00 90 VAL A C 1
ATOM 704 O O . VAL A 1 90 ? 15.479 -1.274 -13.239 1.00 91.00 90 VAL A O 1
ATOM 707 N N . ARG A 1 91 ? 14.002 -2.951 -13.437 1.00 90.69 91 ARG A N 1
ATOM 708 C CA . ARG A 1 91 ? 14.293 -3.265 -14.840 1.00 90.69 91 ARG A CA 1
ATOM 709 C C . ARG A 1 91 ? 13.602 -2.261 -15.778 1.00 90.69 91 ARG A C 1
ATOM 711 O O . ARG A 1 91 ? 12.630 -1.635 -15.361 1.00 90.69 91 ARG A O 1
ATOM 718 N N . PRO A 1 92 ? 14.033 -2.126 -17.046 1.00 89.38 92 PRO A N 1
ATOM 719 C CA . PRO A 1 92 ? 13.396 -1.212 -18.006 1.00 89.38 92 PRO A CA 1
ATOM 720 C C . PRO A 1 92 ? 11.911 -1.503 -18.275 1.00 89.38 92 PRO A C 1
ATOM 722 O O . PRO A 1 92 ? 11.141 -0.598 -18.566 1.00 89.38 92 PRO A O 1
ATOM 725 N N . ASP A 1 93 ? 11.484 -2.758 -18.125 1.00 89.88 93 ASP A N 1
ATOM 726 C CA . ASP A 1 93 ? 10.076 -3.177 -18.188 1.00 89.88 93 ASP A CA 1
ATOM 727 C C . ASP A 1 93 ? 9.286 -2.836 -16.901 1.00 89.88 93 ASP A C 1
ATOM 729 O O . ASP A 1 93 ? 8.084 -3.086 -16.803 1.00 89.88 93 ASP A O 1
ATOM 733 N N . GLY A 1 94 ? 9.964 -2.265 -15.899 1.00 88.94 94 GLY A N 1
ATOM 734 C CA . GLY A 1 94 ? 9.514 -1.920 -14.551 1.00 88.94 94 GLY A CA 1
ATOM 735 C C . GLY A 1 94 ? 9.295 -3.119 -13.614 1.00 88.94 94 GLY A C 1
ATOM 736 O O . GLY A 1 94 ? 8.656 -2.993 -12.560 1.00 88.94 94 GLY A O 1
ATOM 737 N N . ASN A 1 95 ? 9.807 -4.296 -13.975 1.00 93.75 95 ASN A N 1
ATOM 738 C CA . ASN A 1 95 ? 9.877 -5.442 -13.073 1.00 93.75 95 ASN A CA 1
ATOM 739 C C . ASN A 1 95 ? 11.057 -5.324 -12.097 1.00 93.75 95 ASN A C 1
ATOM 741 O O . ASN A 1 95 ? 11.894 -4.423 -12.182 1.00 93.75 95 ASN A O 1
ATOM 745 N N . CYS A 1 96 ? 11.093 -6.196 -11.093 1.00 93.75 96 CYS A N 1
ATOM 746 C CA . CYS A 1 96 ? 12.155 -6.213 -10.099 1.00 93.75 96 CYS A CA 1
ATOM 747 C C . CYS A 1 96 ? 13.477 -6.696 -10.717 1.00 93.75 96 CYS A C 1
ATOM 749 O O . CYS A 1 96 ? 13.516 -7.646 -11.497 1.00 93.75 96 CYS A O 1
ATOM 751 N N . GLU A 1 97 ? 14.587 -6.073 -10.319 1.00 93.81 97 GLU A N 1
ATOM 752 C CA . GLU A 1 97 ? 15.935 -6.513 -10.699 1.00 93.81 97 GLU A CA 1
ATOM 753 C C . GLU A 1 97 ? 16.205 -7.972 -10.289 1.00 93.81 97 GLU A C 1
ATOM 755 O O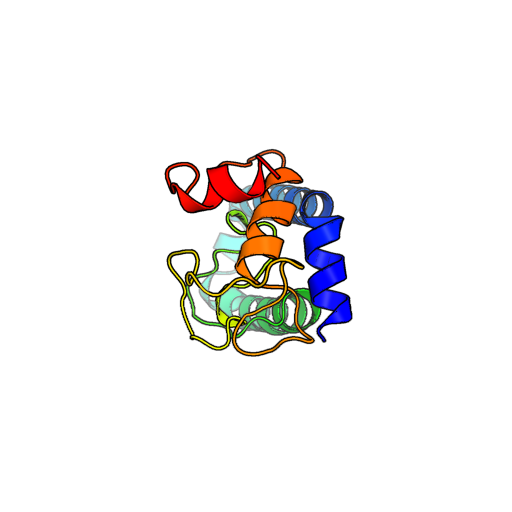 . GLU A 1 97 ? 16.655 -8.769 -11.113 1.00 93.81 97 GLU A O 1
ATOM 760 N N . VAL A 1 98 ? 15.867 -8.317 -9.039 1.00 94.00 98 VAL A N 1
ATOM 761 C CA . VAL A 1 98 ? 16.145 -9.625 -8.419 1.00 94.00 98 VAL A CA 1
ATOM 762 C C . VAL A 1 98 ? 15.166 -10.702 -8.888 1.00 94.00 98 VAL A C 1
ATOM 764 O O . VAL A 1 98 ? 15.569 -11.838 -9.107 1.00 94.00 98 VAL A O 1
ATOM 767 N N . LEU A 1 99 ? 13.885 -10.351 -9.049 1.00 93.38 99 LEU A N 1
ATOM 768 C CA . LEU A 1 99 ? 12.817 -11.265 -9.470 1.00 93.38 99 LEU A CA 1
ATOM 769 C C . LEU A 1 99 ? 12.163 -10.747 -10.765 1.00 93.38 99 LEU A C 1
ATOM 771 O O . LEU A 1 99 ? 11.226 -9.951 -10.680 1.00 93.38 99 LEU A O 1
ATOM 775 N N . PRO A 1 100 ? 12.626 -11.183 -11.953 1.00 92.56 100 PRO A N 1
ATOM 776 C CA . PRO A 1 100 ? 12.163 -10.655 -13.241 1.00 92.56 100 PRO A CA 1
ATOM 777 C C . PRO A 1 100 ? 10.658 -10.820 -13.484 1.00 92.56 100 PRO A C 1
ATOM 779 O O . PRO A 1 100 ? 10.041 -9.950 -14.084 1.00 92.56 100 PRO A O 1
ATOM 782 N N . ASP A 1 101 ? 10.049 -11.888 -12.965 1.00 92.31 101 ASP A N 1
ATOM 783 C CA . ASP A 1 101 ? 8.613 -12.162 -13.136 1.00 92.31 101 ASP A CA 1
ATOM 784 C C . ASP A 1 101 ? 7.713 -11.332 -12.201 1.00 92.31 101 ASP A C 1
ATOM 786 O O . ASP A 1 101 ? 6.482 -11.389 -12.278 1.00 92.31 101 ASP A O 1
ATOM 790 N N . MET A 1 102 ? 8.306 -10.569 -11.278 1.00 92.81 102 MET A N 1
ATOM 791 C CA . MET A 1 102 ? 7.589 -9.757 -10.302 1.00 92.81 102 MET A CA 1
ATOM 792 C C . MET A 1 102 ? 7.673 -8.276 -10.672 1.00 92.81 102 MET A C 1
ATOM 794 O O . MET A 1 102 ? 8.752 -7.684 -10.680 1.00 92.81 102 MET A O 1
ATOM 798 N N . ARG A 1 103 ? 6.515 -7.627 -10.843 1.00 93.12 103 ARG A N 1
ATOM 799 C CA . ARG A 1 103 ? 6.429 -6.156 -10.905 1.00 93.12 103 ARG A CA 1
ATOM 800 C C . ARG A 1 103 ? 7.088 -5.527 -9.677 1.00 93.12 103 ARG A C 1
ATOM 802 O O . ARG A 1 103 ? 6.799 -5.926 -8.545 1.00 93.12 103 ARG A O 1
ATOM 809 N N . CYS A 1 104 ? 7.944 -4.527 -9.886 1.00 93.19 104 CYS A N 1
ATOM 810 C CA . CYS A 1 104 ? 8.645 -3.896 -8.779 1.00 93.19 104 CYS A CA 1
ATOM 811 C C . CYS A 1 104 ? 7.662 -3.253 -7.785 1.00 93.19 104 CYS A C 1
ATOM 813 O O . CYS A 1 104 ? 6.786 -2.477 -8.160 1.00 93.19 104 CYS A O 1
ATOM 815 N N . VAL A 1 105 ? 7.845 -3.553 -6.496 1.00 93.50 105 VAL A N 1
ATOM 816 C CA . VAL A 1 105 ? 7.018 -3.057 -5.379 1.00 93.50 105 VAL A CA 1
ATOM 817 C C . VAL A 1 105 ? 6.958 -1.534 -5.341 1.00 93.50 105 VAL A C 1
ATOM 819 O O . VAL A 1 105 ? 5.899 -0.970 -5.076 1.00 93.50 105 VAL A O 1
ATOM 822 N N . TRP A 1 106 ? 8.082 -0.877 -5.630 1.00 91.38 106 TRP A N 1
ATOM 823 C CA . TRP A 1 106 ? 8.199 0.580 -5.628 1.00 91.38 106 TRP A CA 1
ATOM 824 C C . TRP A 1 106 ? 7.529 1.226 -6.834 1.00 91.38 106 TRP A C 1
ATOM 826 O O . TRP A 1 106 ? 6.942 2.295 -6.702 1.00 91.38 106 TRP A O 1
ATOM 836 N N . VAL A 1 107 ? 7.539 0.544 -7.980 1.00 91.56 107 VAL A N 1
ATOM 837 C CA . VAL A 1 107 ? 6.777 0.980 -9.152 1.00 91.56 107 VAL A CA 1
ATOM 838 C C . VAL A 1 107 ? 5.279 0.836 -8.890 1.00 91.56 107 VAL A C 1
ATOM 840 O O . VAL A 1 107 ? 4.518 1.756 -9.157 1.00 91.56 107 VAL A O 1
ATOM 843 N N . GLU A 1 108 ? 4.844 -0.266 -8.274 1.00 92.75 108 GLU A N 1
ATOM 844 C CA . GLU A 1 108 ? 3.449 -0.409 -7.841 1.00 92.75 108 GLU A CA 1
ATOM 845 C C . GLU A 1 108 ? 3.052 0.639 -6.798 1.00 92.75 108 GLU A C 1
ATOM 847 O O . GLU A 1 108 ? 1.946 1.169 -6.858 1.00 92.75 108 GLU A O 1
ATOM 852 N N . ALA A 1 109 ? 3.946 0.966 -5.862 1.00 91.25 109 ALA A N 1
ATOM 853 C CA . ALA A 1 109 ? 3.675 1.985 -4.856 1.00 91.25 109 ALA A CA 1
ATOM 854 C C . ALA A 1 109 ? 3.470 3.367 -5.487 1.00 91.25 109 ALA A C 1
ATOM 856 O O . ALA A 1 109 ? 2.524 4.086 -5.158 1.00 91.25 109 ALA A O 1
ATOM 857 N N . TRP A 1 110 ? 4.331 3.702 -6.445 1.00 88.38 110 TRP A N 1
ATOM 858 C CA . TRP A 1 110 ? 4.231 4.900 -7.265 1.00 88.38 110 TRP A CA 1
ATOM 859 C C . TRP A 1 110 ? 2.907 4.952 -8.037 1.00 88.38 110 TRP A C 1
ATOM 861 O O . TRP A 1 110 ? 2.110 5.868 -7.850 1.00 88.38 110 TRP A O 1
ATOM 871 N N . GLU A 1 111 ? 2.612 3.929 -8.841 1.00 90.62 111 GLU A N 1
ATOM 872 C CA . GLU A 1 111 ? 1.381 3.862 -9.636 1.00 90.62 111 GLU A CA 1
ATOM 873 C C . GLU A 1 111 ? 0.115 3.888 -8.771 1.00 90.62 111 GLU A C 1
ATOM 875 O O . GLU A 1 111 ? -0.886 4.490 -9.159 1.00 90.62 111 GLU A O 1
ATOM 880 N N . GLY A 1 112 ? 0.137 3.216 -7.619 1.00 91.75 112 GLY A N 1
ATOM 881 C CA . GLY A 1 112 ? -0.974 3.167 -6.676 1.00 91.75 112 GLY A CA 1
ATOM 882 C C . GLY A 1 112 ? -1.220 4.511 -5.996 1.00 91.75 112 GLY A C 1
ATOM 883 O O . GLY A 1 112 ? -2.359 4.966 -5.935 1.00 91.75 112 GLY A O 1
ATOM 884 N N . SER A 1 113 ? -0.161 5.180 -5.529 1.00 88.88 113 SER A N 1
ATOM 885 C CA . SER A 1 113 ? -0.269 6.480 -4.847 1.00 88.88 113 SER A CA 1
ATOM 886 C C . SER A 1 113 ? -0.814 7.568 -5.772 1.00 88.88 113 SER A C 1
ATOM 888 O O . SER A 1 113 ? -1.637 8.372 -5.349 1.00 88.88 113 SER A O 1
ATOM 890 N N . ARG A 1 114 ? -0.471 7.529 -7.067 1.00 88.44 114 ARG A N 1
ATOM 891 C CA . ARG A 1 114 ? -1.049 8.420 -8.091 1.00 88.44 114 ARG A CA 1
ATOM 892 C C . ARG A 1 114 ? -2.551 8.219 -8.313 1.00 88.44 114 ARG A C 1
ATOM 894 O O . ARG A 1 114 ? -3.201 9.074 -8.907 1.00 88.44 114 ARG A O 1
ATOM 901 N N . ARG A 1 115 ? -3.111 7.081 -7.891 1.00 89.12 115 ARG A N 1
ATOM 902 C CA . ARG A 1 115 ? -4.552 6.788 -7.997 1.00 89.12 115 ARG A CA 1
ATOM 903 C C . ARG A 1 115 ? -5.335 7.269 -6.775 1.00 89.12 115 ARG A C 1
ATOM 905 O O . ARG A 1 115 ? -6.563 7.313 -6.848 1.00 89.12 115 ARG A O 1
ATOM 912 N N . MET A 1 116 ? -4.649 7.575 -5.678 1.00 86.38 116 MET A N 1
ATOM 913 C CA . MET A 1 116 ? -5.227 8.037 -4.419 1.00 86.38 116 MET A CA 1
ATOM 914 C C . MET A 1 116 ? -5.463 9.555 -4.441 1.00 86.38 116 MET A C 1
ATOM 916 O O . MET A 1 116 ? -4.777 10.291 -5.147 1.00 86.38 116 MET A O 1
ATOM 920 N N . HIS A 1 117 ? -6.459 10.020 -3.692 1.00 74.75 117 HIS A N 1
ATOM 921 C CA . HIS A 1 117 ? -6.831 11.429 -3.554 1.00 74.75 117 HIS A CA 1
ATOM 922 C C . HIS A 1 117 ? -5.904 12.184 -2.600 1.00 74.75 117 HIS A C 1
ATOM 924 O O . HIS A 1 117 ? -5.511 13.307 -2.904 1.00 74.75 117 HIS A O 1
ATOM 930 N N . ALA A 1 118 ? -5.498 11.569 -1.487 1.00 64.56 118 ALA A N 1
ATOM 931 C CA . ALA A 1 118 ? -4.583 12.155 -0.505 1.00 64.56 118 ALA A CA 1
ATOM 932 C C . ALA A 1 118 ? -3.103 12.094 -0.940 1.00 64.56 118 ALA A C 1
ATOM 934 O O . ALA A 1 118 ? -2.203 12.246 -0.113 1.00 64.56 118 ALA A O 1
ATOM 935 N N . GLY A 1 119 ? -2.851 11.838 -2.231 1.00 55.28 119 GLY A N 1
ATOM 936 C CA . GLY A 1 119 ? -1.566 11.484 -2.827 1.00 55.28 119 GLY A CA 1
ATOM 937 C C . GLY A 1 119 ? -0.451 12.499 -2.586 1.00 55.28 119 GLY A C 1
ATOM 938 O O . GLY A 1 119 ? -0.085 13.265 -3.470 1.00 55.28 119 GLY A O 1
ATOM 939 N N . THR A 1 120 ? 0.170 12.431 -1.413 1.00 51.53 120 THR A N 1
ATOM 940 C CA . THR A 1 120 ? 1.587 12.736 -1.264 1.00 51.53 120 THR A CA 1
ATOM 941 C C . THR A 1 120 ? 2.326 11.407 -1.376 1.00 51.53 120 THR A C 1
ATOM 943 O O . THR A 1 120 ? 2.251 10.584 -0.461 1.00 51.53 120 THR A O 1
ATOM 946 N N . PRO A 1 121 ? 3.001 11.138 -2.509 1.00 55.50 121 PRO A N 1
ATOM 947 C CA . PRO A 1 121 ? 3.836 9.958 -2.639 1.00 55.50 121 PRO A CA 1
ATOM 948 C C . PRO A 1 121 ? 4.782 9.868 -1.446 1.00 55.50 121 PRO A C 1
ATOM 950 O O . PRO A 1 121 ? 5.436 10.860 -1.098 1.00 55.50 121 PRO A O 1
ATOM 953 N N . PHE A 1 122 ? 4.886 8.681 -0.842 1.00 51.50 122 PHE A N 1
ATOM 954 C CA . PHE A 1 122 ? 6.015 8.374 0.025 1.00 51.50 122 PHE A CA 1
ATOM 955 C C . PHE A 1 122 ? 7.285 8.662 -0.789 1.00 51.50 122 PHE A C 1
ATOM 957 O O . PHE A 1 122 ? 7.600 7.947 -1.737 1.00 51.50 122 PHE A O 1
ATOM 964 N N . ASN A 1 123 ? 7.960 9.763 -0.452 1.00 52.28 123 ASN A N 1
ATOM 965 C CA . ASN A 1 123 ? 9.137 10.287 -1.140 1.00 52.28 123 ASN A CA 1
ATOM 966 C C . ASN A 1 123 ? 8.915 11.028 -2.485 1.00 52.28 123 ASN A C 1
ATOM 968 O O . ASN A 1 123 ? 9.734 10.924 -3.392 1.00 52.28 123 ASN A O 1
ATOM 972 N N . ALA A 1 124 ? 7.889 11.884 -2.603 1.00 50.31 124 ALA A N 1
ATOM 973 C CA . ALA A 1 124 ? 7.712 12.818 -3.741 1.00 50.31 124 ALA A CA 1
ATOM 974 C C . ALA A 1 124 ? 8.897 13.789 -4.006 1.00 50.31 124 ALA A C 1
ATOM 976 O O . ALA A 1 124 ? 8.866 14.581 -4.947 1.00 50.31 124 ALA A O 1
ATOM 977 N N . ARG A 1 125 ? 9.934 13.762 -3.158 1.00 45.19 125 ARG A N 1
ATOM 978 C CA . ARG A 1 125 ? 11.182 14.528 -3.294 1.00 45.19 125 ARG A CA 1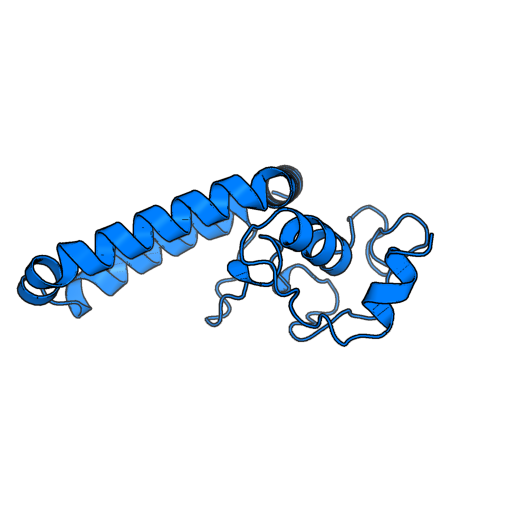
ATOM 979 C C . ARG A 1 125 ? 12.350 13.692 -3.849 1.00 45.19 125 ARG A C 1
ATOM 981 O O . ARG A 1 125 ? 13.428 14.245 -4.033 1.00 45.19 125 ARG A O 1
ATOM 988 N N . ASP A 1 126 ? 12.159 12.396 -4.115 1.00 47.66 126 ASP A N 1
ATOM 989 C CA . ASP A 1 126 ? 13.211 11.483 -4.585 1.00 47.66 126 ASP A CA 1
ATOM 990 C C . ASP A 1 126 ? 13.441 11.603 -6.110 1.00 47.66 126 ASP A C 1
ATOM 992 O O . ASP A 1 126 ? 12.488 11.455 -6.885 1.00 47.66 126 ASP A O 1
ATOM 996 N N . PRO A 1 127 ? 14.684 11.839 -6.577 1.00 46.78 127 PRO A N 1
ATOM 997 C CA . PRO A 1 127 ? 15.034 11.884 -7.999 1.00 46.78 127 PRO A CA 1
ATOM 998 C C . PRO A 1 127 ? 14.607 10.649 -8.809 1.00 46.78 127 PRO A C 1
ATOM 1000 O O . PRO A 1 127 ? 14.319 10.785 -9.999 1.00 46.78 127 PRO A O 1
ATOM 1003 N N . LEU A 1 128 ? 14.509 9.464 -8.188 1.00 49.03 128 LEU A N 1
ATOM 1004 C CA . LEU A 1 128 ? 14.047 8.235 -8.851 1.00 49.03 128 LEU A CA 1
ATOM 1005 C C . LEU A 1 128 ? 12.598 8.333 -9.359 1.00 49.03 128 LEU A C 1
ATOM 1007 O O . LEU A 1 128 ? 12.266 7.715 -10.369 1.00 49.03 128 LEU A O 1
ATOM 1011 N N . TYR A 1 129 ? 11.749 9.138 -8.711 1.00 52.75 129 TYR A N 1
ATOM 1012 C CA . TYR A 1 129 ? 10.354 9.356 -9.119 1.00 52.75 129 TYR A CA 1
ATOM 1013 C C . TYR A 1 129 ? 10.268 10.080 -10.474 1.00 52.75 129 TYR A C 1
ATOM 1015 O O . TYR A 1 129 ? 9.423 9.752 -11.304 1.00 52.75 129 TYR A O 1
ATOM 1023 N N . LYS A 1 130 ? 11.177 11.033 -10.729 1.00 48.78 130 LYS A N 1
ATOM 1024 C CA . LYS A 1 130 ? 11.199 11.838 -11.963 1.00 48.78 130 LYS A CA 1
ATOM 1025 C C . LYS A 1 130 ? 11.627 11.038 -13.194 1.00 48.78 130 LYS A C 1
ATOM 1027 O O . LYS A 1 130 ? 11.182 11.343 -14.296 1.00 48.78 130 LYS A O 1
ATOM 1032 N N . ALA A 1 131 ? 12.462 10.014 -13.013 1.00 51.53 131 ALA A N 1
ATOM 1033 C CA . ALA A 1 131 ? 12.933 9.161 -14.105 1.00 51.53 131 ALA A CA 1
ATOM 1034 C C . ALA A 1 131 ? 11.830 8.249 -14.678 1.00 51.53 131 ALA A C 1
ATOM 1036 O O . ALA A 1 131 ? 11.860 7.925 -15.857 1.00 51.53 131 ALA A O 1
ATOM 1037 N N . VAL A 1 132 ? 10.838 7.861 -13.866 1.00 50.97 132 VAL A N 1
ATOM 1038 C CA . VAL A 1 132 ? 9.682 7.058 -14.317 1.00 50.97 132 VAL A CA 1
ATOM 1039 C C . VAL A 1 132 ? 8.625 7.915 -15.029 1.00 50.97 132 VAL A C 1
ATOM 1041 O O . VAL A 1 132 ? 7.888 7.415 -15.866 1.00 50.97 132 VAL A O 1
ATOM 1044 N N . GLU A 1 133 ? 8.540 9.208 -14.713 1.00 45.09 133 GLU A N 1
ATOM 1045 C CA . GLU A 1 133 ? 7.556 10.138 -15.292 1.00 45.09 133 GLU A CA 1
ATOM 1046 C C . GLU A 1 133 ? 7.999 10.739 -16.641 1.00 45.09 133 GLU A C 1
ATOM 1048 O O . GLU A 1 133 ? 7.199 11.362 -17.333 1.00 45.09 133 GLU A O 1
ATOM 1053 N N . SER A 1 134 ? 9.267 10.552 -17.015 1.00 43.59 134 SER A N 1
ATOM 1054 C CA . SER A 1 134 ? 9.893 11.099 -18.229 1.00 43.59 134 SER A CA 1
ATOM 1055 C C . SER A 1 134 ? 10.150 10.058 -19.330 1.00 43.59 134 SER A C 1
ATOM 1057 O O . SER A 1 134 ? 10.804 10.382 -20.322 1.00 43.59 134 SER A O 1
ATOM 1059 N N . GLY A 1 135 ? 9.638 8.833 -19.160 1.00 38.00 135 GLY A N 1
ATOM 1060 C CA . GLY A 1 135 ? 9.718 7.729 -20.123 1.00 38.00 135 GLY A CA 1
ATOM 1061 C C . GLY A 1 135 ? 8.366 7.372 -20.719 1.00 38.00 135 GLY A C 1
ATOM 1062 O O . GLY A 1 135 ? 7.378 7.345 -19.951 1.00 38.00 135 GLY A O 1
#

Secondary structure (DSSP, 8-state):
-HHHHHHHHHTHHHHHHHHHHHHHHHHHHHHHHHHH-HHHHHHHHHHHHHHHHHHHH-----SS--TTTTTT--GGGSTT---SS--S-B-TTSBBSS-TTSB-HHHHHHHHHTTSSS---TTTT-HHHHHHHT-

Foldseek 3Di:
DQVLQLVCLVVLAVVQVVVVVVVVVCVVCVVVCVVVPVVVVVVVVVVVCCVVLCRRAVDPPPVDDDCQQQLSQQCCPAPVSDHQDDPPAADPVQAGNVDRVHRGSNVSSLSNLVVHPVRPHSCPVDPVSVVVVVD

pLDDT: mean 84.12, std 14.18, range [38.0, 95.5]

Radius of gyration: 16.5 Å; chains: 1; bounding box: 37×28×47 Å